Protein AF-A0A519YHY4-F1 (afdb_monomer_lite)

Foldseek 3Di:
DCQWCVCQPVVAWAWDDQDQPPPPDRARWIKTKGWDADPVRHGDGIDIDTDGLVNVCVVCVVVQVPPPFKKFKAALQQAGSDIPDPVRDGRDHDDPQQFPDDWDDDPRYRMTMTTGDDDD

Radius of gyration: 15.88 Å; chains: 1; bounding box: 38×26×46 Å

pLDDT: mean 93.5, std 6.33, range [54.47, 98.5]

Structure (mmCIF, N/CA/C/O backbone):
data_AF-A0A519YHY4-F1
#
_entry.id   AF-A0A519YHY4-F1
#
loop_
_atom_site.group_PDB
_atom_site.id
_atom_site.type_symbol
_atom_site.label_atom_id
_atom_site.label_alt_id
_atom_site.label_comp_id
_atom_site.label_asym_id
_atom_site.label_entity_id
_atom_site.label_seq_id
_atom_site.pdbx_PDB_ins_code
_atom_site.Cartn_x
_atom_site.Cartn_y
_atom_site.Cartn_z
_atom_site.occupancy
_atom_site.B_iso_or_equiv
_atom_site.auth_seq_id
_atom_site.auth_comp_id
_atom_site.auth_asym_id
_atom_site.auth_atom_id
_atom_site.pdbx_PDB_model_num
ATOM 1 N N . MET A 1 1 ? -7.511 10.838 5.815 1.00 88.50 1 MET A N 1
ATOM 2 C CA . MET A 1 1 ? -6.757 9.950 4.905 1.00 88.50 1 MET A CA 1
ATOM 3 C C . MET A 1 1 ? -7.470 8.614 4.811 1.00 88.50 1 MET A C 1
ATOM 5 O O . MET A 1 1 ? -8.162 8.242 5.758 1.00 88.50 1 MET A O 1
ATOM 9 N N . GLU A 1 2 ? -7.331 7.919 3.684 1.00 94.50 2 GLU A N 1
ATOM 10 C CA . GLU A 1 2 ? -8.074 6.681 3.418 1.00 94.50 2 GLU A CA 1
ATOM 11 C C . GLU A 1 2 ? -7.816 5.586 4.450 1.00 94.50 2 GLU A C 1
ATOM 13 O O . GLU A 1 2 ? -8.748 4.866 4.795 1.00 94.50 2 GLU A O 1
ATOM 18 N N . TRP A 1 3 ? -6.598 5.520 5.008 1.00 95.19 3 TRP A N 1
ATOM 19 C CA . TRP A 1 3 ? -6.246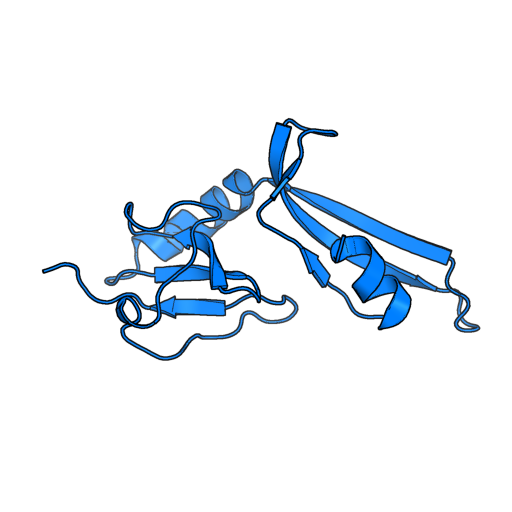 4.539 6.038 1.00 95.19 3 TRP A CA 1
ATOM 20 C C . TRP A 1 3 ? -7.208 4.553 7.232 1.00 95.19 3 TRP A C 1
ATOM 22 O O . TRP A 1 3 ? -7.406 3.510 7.840 1.00 95.19 3 TRP A O 1
ATOM 32 N N . PHE A 1 4 ? -7.823 5.695 7.562 1.00 96.69 4 PHE A N 1
ATOM 33 C CA . PHE A 1 4 ? -8.798 5.805 8.651 1.00 96.69 4 PHE A CA 1
ATOM 34 C C . PHE A 1 4 ? -10.241 5.731 8.142 1.00 96.69 4 PHE A C 1
ATOM 36 O O . PHE A 1 4 ? -11.070 5.016 8.701 1.00 96.69 4 PHE A O 1
ATOM 43 N N . VAL A 1 5 ? -10.545 6.482 7.079 1.00 97.38 5 VAL A N 1
ATOM 44 C CA . VAL A 1 5 ? -11.918 6.668 6.582 1.00 97.38 5 VAL A CA 1
ATOM 45 C C . VAL A 1 5 ? -12.481 5.373 6.003 1.00 97.38 5 VAL A C 1
ATOM 47 O O . VAL A 1 5 ? -13.611 5.016 6.322 1.00 97.38 5 VAL A O 1
ATOM 50 N N . ILE A 1 6 ? -11.699 4.640 5.203 1.00 96.75 6 ILE A N 1
ATOM 51 C CA . ILE A 1 6 ? -12.185 3.417 4.554 1.00 96.75 6 ILE A CA 1
ATOM 52 C C . ILE A 1 6 ? -12.483 2.319 5.583 1.00 96.75 6 ILE A C 1
ATOM 54 O O . ILE A 1 6 ? -13.614 1.829 5.580 1.00 96.75 6 ILE A O 1
ATOM 58 N N . PRO A 1 7 ? -11.577 1.969 6.519 1.00 97.38 7 PRO A N 1
ATOM 59 C CA . PRO A 1 7 ? -11.914 0.997 7.553 1.00 97.38 7 PRO A CA 1
ATOM 60 C C . PRO A 1 7 ? -13.091 1.422 8.428 1.00 97.38 7 PRO A C 1
ATOM 62 O O . PRO A 1 7 ? -13.965 0.601 8.708 1.00 97.38 7 PRO A O 1
ATOM 65 N N . ARG A 1 8 ? -13.166 2.702 8.822 1.00 97.69 8 ARG A N 1
ATOM 66 C CA . ARG A 1 8 ? -14.280 3.221 9.627 1.00 97.69 8 ARG A CA 1
ATOM 67 C C . ARG A 1 8 ? -15.620 3.050 8.916 1.00 97.69 8 ARG A C 1
ATOM 69 O O . ARG A 1 8 ? -16.539 2.480 9.500 1.00 97.69 8 ARG A O 1
ATOM 76 N N . ASP A 1 9 ? -15.724 3.529 7.681 1.00 97.50 9 ASP A N 1
ATOM 77 C CA . ASP A 1 9 ? -17.014 3.673 7.001 1.00 97.50 9 ASP A CA 1
ATOM 78 C C . ASP A 1 9 ? -17.450 2.381 6.303 1.00 97.50 9 ASP A C 1
ATOM 80 O O . ASP A 1 9 ? -18.642 2.093 6.229 1.00 97.50 9 ASP A O 1
ATOM 84 N N . ARG A 1 10 ? -16.494 1.574 5.826 1.00 95.81 10 ARG A N 1
ATOM 85 C CA . ARG A 1 10 ? -16.769 0.354 5.048 1.00 95.81 10 ARG A CA 1
ATOM 86 C C . ARG A 1 10 ? -16.562 -0.939 5.829 1.00 95.81 10 ARG A C 1
ATOM 88 O O . ARG A 1 10 ? -16.963 -1.994 5.357 1.00 95.81 10 ARG A O 1
ATOM 95 N N . ASN A 1 11 ? -15.977 -0.872 7.026 1.00 95.75 11 ASN A N 1
ATOM 96 C CA . ASN A 1 11 ? -15.605 -2.047 7.817 1.00 95.75 11 ASN A CA 1
ATOM 97 C C . ASN A 1 11 ? -14.673 -3.018 7.059 1.00 95.75 11 ASN A C 1
ATOM 99 O O . ASN A 1 11 ? -14.788 -4.238 7.167 1.00 95.75 11 ASN A O 1
ATOM 103 N N . GLU A 1 12 ? -13.738 -2.467 6.288 1.00 94.69 12 GLU A N 1
ATOM 104 C CA . GLU A 1 12 ? -12.795 -3.214 5.453 1.00 94.69 12 GLU A CA 1
ATOM 105 C C . GLU A 1 12 ? -11.350 -2.986 5.918 1.00 94.69 12 GLU A C 1
ATOM 107 O O . GLU A 1 12 ? -11.011 -1.925 6.444 1.00 94.69 12 GLU A O 1
ATOM 112 N N . LYS A 1 13 ? -10.471 -3.971 5.698 1.00 96.19 13 LYS A N 1
ATOM 113 C CA . LYS A 1 13 ? -9.023 -3.747 5.813 1.00 96.19 13 LYS A CA 1
ATOM 114 C C . LYS A 1 13 ? -8.573 -2.863 4.651 1.00 96.19 13 LYS A C 1
ATOM 116 O O . LYS A 1 13 ? -9.047 -3.056 3.532 1.00 96.19 13 LYS A O 1
ATOM 121 N N . TRP A 1 14 ? -7.649 -1.941 4.892 1.00 97.25 14 TRP A N 1
ATOM 122 C CA . TRP A 1 14 ? -7.156 -1.042 3.851 1.00 97.25 14 TRP A CA 1
ATOM 123 C C . TRP A 1 14 ? -5.645 -0.864 3.910 1.00 97.25 14 TRP A C 1
ATOM 125 O O . TRP A 1 14 ? -5.021 -1.062 4.951 1.00 97.25 14 TRP A O 1
ATOM 135 N N . VAL A 1 15 ? -5.063 -0.475 2.776 1.00 97.75 15 VAL A N 1
ATOM 136 C CA . VAL A 1 15 ? -3.678 -0.012 2.713 1.00 97.75 15 VAL A CA 1
ATOM 137 C C . VAL A 1 15 ? -3.651 1.307 1.967 1.00 97.75 15 VAL A C 1
ATOM 139 O O . VAL A 1 15 ? -4.008 1.364 0.793 1.00 97.75 15 VAL A O 1
ATOM 142 N N . TYR A 1 16 ? -3.226 2.364 2.647 1.00 96.94 16 TYR A N 1
ATOM 143 C CA . TYR A 1 16 ? -3.048 3.680 2.045 1.00 96.94 16 TYR A CA 1
ATOM 144 C C . TYR A 1 16 ? -1.567 3.946 1.807 1.00 96.94 16 TYR A C 1
ATOM 146 O O . TYR A 1 16 ? -0.739 3.670 2.673 1.00 96.94 16 TYR A O 1
ATOM 154 N N . GLY A 1 17 ? -1.240 4.511 0.651 1.00 95.94 17 GLY A N 1
ATOM 155 C CA . GLY A 1 17 ? 0.127 4.862 0.290 1.00 95.94 17 GLY A CA 1
ATOM 156 C C . GLY A 1 17 ? 0.538 4.365 -1.098 1.00 95.94 17 GLY A C 1
ATOM 157 O O . GLY A 1 17 ? -0.285 3.782 -1.806 1.00 95.94 17 GLY A O 1
ATOM 158 N N . PRO A 1 18 ? 1.788 4.633 -1.503 1.00 96.56 18 PRO A N 1
ATOM 159 C CA . PRO A 1 18 ? 2.820 5.226 -0.658 1.00 96.56 18 PRO A CA 1
ATOM 160 C C . PRO A 1 18 ? 2.589 6.727 -0.449 1.00 96.56 18 PRO A C 1
ATOM 162 O O . PRO A 1 18 ? 2.108 7.421 -1.345 1.00 96.56 18 PRO A O 1
ATOM 165 N N . TYR A 1 19 ? 2.928 7.233 0.731 1.00 94.50 19 TYR A N 1
ATOM 166 C CA . TYR A 1 19 ? 2.984 8.668 1.012 1.00 94.50 19 TYR A CA 1
ATOM 167 C C . TYR A 1 19 ? 4.165 8.968 1.933 1.00 94.50 19 TYR A C 1
ATOM 169 O O . TYR A 1 19 ? 4.663 8.073 2.612 1.00 94.50 19 TYR A O 1
ATOM 177 N N . LEU A 1 20 ? 4.631 10.215 1.922 1.00 93.00 20 LEU A N 1
ATOM 178 C CA . LEU A 1 20 ? 5.680 10.660 2.829 1.00 93.00 20 LEU A CA 1
ATOM 179 C C . LEU A 1 20 ? 5.051 11.047 4.169 1.00 93.00 20 LEU A C 1
ATOM 181 O O . LEU A 1 20 ? 4.236 11.971 4.235 1.00 93.00 20 LEU A O 1
ATOM 185 N N . ASP A 1 21 ? 5.402 10.315 5.221 1.00 90.00 21 ASP A N 1
ATOM 186 C CA . ASP A 1 21 ? 4.945 10.598 6.577 1.00 90.00 21 ASP A CA 1
ATOM 187 C C . ASP A 1 21 ? 5.811 11.682 7.230 1.00 90.00 21 ASP A C 1
ATOM 189 O O . ASP A 1 21 ? 6.672 11.414 8.065 1.00 90.00 21 ASP A O 1
ATOM 193 N N . TYR A 1 22 ? 5.557 12.931 6.845 1.00 81.44 22 TYR A N 1
ATOM 194 C CA . TYR A 1 22 ? 6.248 14.105 7.387 1.00 81.44 22 TYR A CA 1
ATOM 195 C C . TYR A 1 22 ? 6.043 14.317 8.894 1.00 81.44 22 TYR A C 1
ATOM 197 O O . TYR A 1 22 ? 6.783 15.075 9.515 1.00 81.44 22 TYR A O 1
ATOM 205 N N . THR A 1 23 ? 4.997 13.731 9.477 1.00 78.75 23 THR A N 1
ATOM 206 C CA . THR A 1 23 ? 4.594 13.999 10.866 1.00 78.75 23 THR A CA 1
ATOM 207 C C . THR A 1 23 ? 4.992 12.904 11.845 1.00 78.75 23 THR A C 1
ATOM 209 O O . THR A 1 23 ? 4.951 13.144 13.050 1.00 78.75 23 THR A O 1
ATOM 212 N N . GLY A 1 24 ? 5.350 11.720 11.349 1.00 79.94 24 GLY A N 1
ATOM 213 C CA . GLY A 1 24 ? 5.837 10.612 12.158 1.00 79.94 24 GLY A CA 1
ATOM 214 C C . GLY A 1 24 ? 7.315 10.350 11.906 1.00 79.94 24 GLY A C 1
ATOM 215 O O . GLY A 1 24 ? 8.157 10.828 12.664 1.00 79.94 24 GLY A O 1
ATOM 216 N N . VAL A 1 25 ? 7.627 9.561 10.875 1.00 79.19 25 VAL A N 1
ATOM 217 C CA . VAL A 1 25 ? 8.973 8.976 10.691 1.00 79.19 25 VAL A CA 1
ATOM 218 C C . VAL A 1 25 ? 9.812 9.571 9.555 1.00 79.19 25 VAL A C 1
ATOM 220 O O . VAL A 1 25 ? 10.954 9.154 9.391 1.00 79.19 25 VAL A O 1
ATOM 223 N N . ASP A 1 26 ? 9.279 10.524 8.785 1.00 88.56 26 ASP A N 1
ATOM 224 C CA . ASP A 1 26 ? 9.933 11.166 7.628 1.00 88.56 26 ASP A CA 1
ATOM 225 C C . ASP A 1 26 ? 10.405 10.165 6.552 1.00 88.56 26 ASP A C 1
ATOM 227 O O . ASP A 1 26 ? 11.458 10.296 5.928 1.00 88.56 26 ASP A O 1
ATOM 231 N N . LEU A 1 27 ? 9.602 9.117 6.340 1.00 90.69 27 LEU A N 1
ATOM 232 C CA . LEU A 1 27 ? 9.832 8.078 5.336 1.00 90.69 27 LEU A CA 1
ATOM 233 C C . LEU A 1 27 ? 8.626 7.939 4.409 1.00 90.69 27 LEU A C 1
ATOM 235 O O . LEU A 1 27 ? 7.486 8.222 4.783 1.00 90.69 27 LEU A O 1
ATOM 239 N N . TYR A 1 28 ? 8.870 7.417 3.205 1.00 94.88 28 TYR A N 1
ATOM 240 C CA . TYR A 1 28 ? 7.790 6.851 2.406 1.00 94.88 28 TYR A CA 1
ATOM 241 C C . TYR A 1 28 ? 7.250 5.605 3.101 1.00 94.88 28 TYR A C 1
ATOM 243 O O . TYR A 1 28 ? 7.988 4.638 3.310 1.00 94.88 28 TYR A O 1
ATOM 251 N N . VAL A 1 29 ? 5.959 5.615 3.417 1.00 96.94 29 VAL A N 1
ATOM 252 C CA . VAL A 1 29 ? 5.275 4.517 4.101 1.00 96.94 29 VAL A CA 1
ATOM 253 C C . VAL A 1 29 ? 4.016 4.095 3.356 1.00 96.94 29 VAL A C 1
ATOM 255 O O . VAL A 1 29 ? 3.412 4.862 2.601 1.00 96.94 29 VAL A O 1
ATOM 258 N N . CYS A 1 30 ? 3.618 2.852 3.591 1.00 97.56 30 CYS A N 1
ATOM 259 C CA . CYS A 1 30 ? 2.253 2.393 3.390 1.00 97.56 30 CYS A CA 1
ATOM 260 C C . CYS A 1 30 ? 1.636 2.112 4.762 1.00 97.56 30 CYS A C 1
ATOM 262 O O . CYS A 1 30 ? 2.188 1.324 5.531 1.00 97.56 30 CYS A O 1
ATOM 264 N N . THR A 1 31 ? 0.488 2.715 5.056 1.00 96.94 31 THR A N 1
ATOM 265 C CA . THR A 1 31 ? -0.252 2.466 6.299 1.00 96.94 31 THR A CA 1
ATOM 266 C C . THR A 1 31 ? -1.257 1.360 6.068 1.00 96.94 31 THR A C 1
ATOM 268 O O . THR A 1 31 ? -2.226 1.530 5.321 1.00 96.94 31 THR A O 1
ATOM 271 N N . PHE A 1 32 ? -1.039 0.235 6.732 1.00 97.56 32 PHE A N 1
ATOM 272 C CA . PHE A 1 32 ? -1.976 -0.876 6.790 1.00 97.56 32 PHE A CA 1
ATOM 273 C C . PHE A 1 32 ? -2.953 -0.631 7.925 1.00 97.56 32 PHE A C 1
ATOM 275 O O . PHE A 1 32 ? -2.537 -0.284 9.028 1.00 97.56 32 PHE A O 1
ATOM 282 N N . SER A 1 33 ? -4.242 -0.829 7.680 1.00 97.94 33 SER A N 1
ATOM 283 C CA . SER A 1 33 ? -5.252 -0.541 8.683 1.00 97.94 33 SER A CA 1
ATOM 284 C C . SER A 1 33 ? -6.390 -1.548 8.726 1.00 97.94 33 SER A C 1
ATOM 286 O O . SER A 1 33 ? -6.806 -2.119 7.714 1.00 97.94 33 SER A O 1
ATOM 288 N N . VAL A 1 34 ? -6.895 -1.769 9.940 1.00 98.00 34 VAL A N 1
ATOM 289 C CA . VAL A 1 34 ? -8.042 -2.638 10.217 1.00 98.00 34 VAL A CA 1
ATOM 290 C C . VAL A 1 34 ? -9.035 -1.926 11.143 1.00 98.00 34 VAL A C 1
ATOM 292 O O . VAL A 1 34 ? -8.611 -1.223 12.067 1.00 98.00 34 VAL A O 1
ATOM 295 N N . PRO A 1 35 ? -10.352 -2.081 10.926 1.00 98.00 35 PRO A N 1
ATOM 296 C CA . PRO A 1 35 ? -11.354 -1.504 11.810 1.00 98.00 35 PRO A CA 1
ATOM 297 C C . PRO A 1 35 ? -11.465 -2.312 13.106 1.00 98.00 35 PRO A C 1
ATOM 299 O O . PRO A 1 35 ? -11.378 -3.539 13.095 1.00 98.00 35 PRO A O 1
ATOM 302 N N . ILE A 1 36 ? -11.700 -1.619 14.218 1.00 98.25 36 ILE A N 1
ATOM 303 C CA . ILE A 1 36 ? -11.982 -2.213 15.525 1.00 98.25 36 ILE A CA 1
ATOM 304 C C . ILE A 1 36 ? -13.444 -1.930 15.860 1.00 98.25 36 ILE A C 1
ATOM 306 O O . ILE A 1 36 ? -13.873 -0.771 15.912 1.00 98.25 36 ILE A O 1
ATOM 310 N N . ARG A 1 37 ? -14.207 -2.997 16.095 1.00 97.38 37 ARG A N 1
ATOM 311 C CA . ARG A 1 37 ? -15.617 -2.936 16.481 1.00 97.38 37 ARG A CA 1
ATOM 312 C C . ARG A 1 37 ? -15.891 -3.876 17.648 1.00 97.38 37 ARG A C 1
ATOM 314 O O . ARG A 1 37 ? -15.216 -4.894 17.776 1.00 97.38 37 ARG A O 1
ATOM 321 N N . LEU A 1 38 ? -16.865 -3.517 18.478 1.00 96.94 38 LEU A N 1
ATOM 322 C CA . LEU A 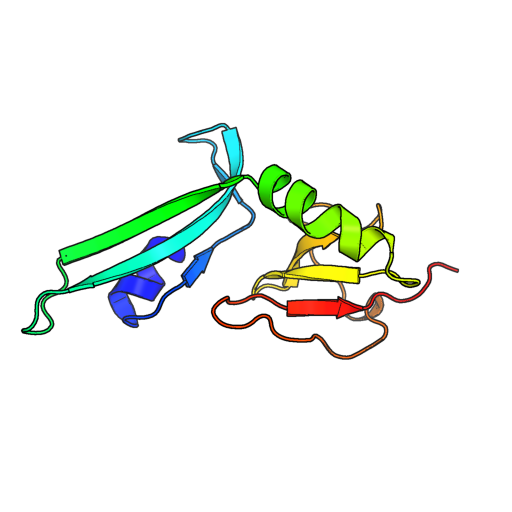1 38 ? -17.459 -4.433 19.452 1.00 96.94 38 LEU A CA 1
ATOM 323 C C . LEU A 1 38 ? -18.336 -5.473 18.744 1.00 96.94 38 LEU A C 1
ATOM 325 O O . LEU A 1 38 ? -18.723 -5.285 17.588 1.00 96.94 38 LEU A O 1
ATOM 329 N N . ASP A 1 39 ? -18.699 -6.534 19.464 1.00 95.81 39 ASP A N 1
ATOM 330 C CA . ASP A 1 39 ? -19.580 -7.598 18.960 1.00 95.81 39 ASP A CA 1
ATOM 331 C C . ASP A 1 39 ? -20.967 -7.074 18.542 1.00 95.81 39 ASP A C 1
ATOM 333 O O . ASP A 1 39 ? -21.606 -7.642 17.660 1.00 95.81 39 ASP A O 1
ATOM 337 N N . ASP A 1 40 ? -21.416 -5.957 19.126 1.00 96.31 40 ASP A N 1
ATOM 338 C CA . ASP A 1 40 ? -22.666 -5.272 18.766 1.00 96.31 40 ASP A CA 1
ATOM 339 C C . ASP A 1 40 ? -22.551 -4.379 17.509 1.00 96.31 40 ASP A C 1
ATOM 341 O O . ASP A 1 40 ? -23.514 -3.726 17.109 1.00 96.31 40 ASP A O 1
ATOM 345 N N . GLY A 1 41 ? -21.376 -4.349 16.871 1.00 94.75 41 GLY A N 1
ATOM 346 C CA . GLY A 1 41 ? -21.091 -3.562 15.674 1.00 94.75 41 GLY A CA 1
ATOM 347 C C . GLY A 1 41 ? -20.635 -2.124 15.941 1.00 94.75 41 GLY A C 1
ATOM 348 O O . GLY A 1 41 ? -20.258 -1.431 14.986 1.00 94.75 41 GLY A O 1
ATOM 349 N N . THR A 1 42 ? -20.605 -1.668 17.198 1.00 97.12 42 THR A N 1
ATOM 350 C CA . THR A 1 42 ? -20.155 -0.317 17.569 1.00 97.12 42 THR A CA 1
ATOM 351 C C . THR A 1 42 ? -18.704 -0.089 17.148 1.00 97.12 42 THR A C 1
ATOM 353 O O . THR A 1 42 ? -17.816 -0.870 17.486 1.00 97.12 42 THR A O 1
ATOM 356 N N . PHE A 1 43 ? -18.444 0.997 16.411 1.00 97.75 43 PHE A N 1
ATOM 357 C CA . PHE A 1 43 ? -17.096 1.378 15.980 1.00 97.75 43 PHE A CA 1
ATOM 358 C C . PHE A 1 43 ? -16.294 1.983 17.133 1.00 97.75 43 PHE A C 1
ATOM 360 O O . PHE A 1 43 ? -16.697 2.996 17.699 1.00 97.75 43 PHE A O 1
ATOM 367 N N . LEU A 1 44 ? -15.140 1.386 17.439 1.00 98.06 44 LEU A N 1
ATOM 368 C CA . LEU A 1 44 ? -14.229 1.871 18.479 1.00 98.06 44 LEU A CA 1
ATOM 369 C C . LEU A 1 44 ? -13.045 2.657 17.914 1.00 98.06 44 LEU A C 1
ATOM 371 O O . LEU A 1 44 ? -12.519 3.544 18.582 1.00 98.06 44 LEU A O 1
ATOM 375 N N . GLY A 1 45 ? -12.603 2.333 16.698 1.00 98.06 45 GLY A N 1
ATOM 376 C CA . GLY A 1 45 ? -11.432 2.962 16.101 1.00 98.06 45 GLY A CA 1
ATOM 377 C C . GLY A 1 45 ? -10.810 2.141 14.979 1.00 98.06 45 GLY A C 1
ATOM 378 O O . GLY A 1 45 ? -11.384 1.168 14.493 1.00 98.06 45 GLY A O 1
ATOM 379 N N . VAL A 1 46 ? -9.609 2.544 14.572 1.00 98.50 46 VAL A N 1
ATOM 380 C CA . VAL A 1 46 ? -8.803 1.864 13.553 1.00 98.50 46 VAL A CA 1
ATOM 381 C C . VAL A 1 46 ? -7.431 1.570 14.146 1.00 98.50 46 VAL A C 1
ATOM 383 O O . VAL A 1 46 ? -6.791 2.478 14.672 1.00 98.50 46 VAL A O 1
ATOM 386 N N . ALA A 1 47 ? -6.971 0.323 14.039 1.00 98.25 47 ALA A N 1
ATOM 387 C CA . ALA A 1 47 ? -5.563 0.003 14.250 1.00 98.25 47 ALA A CA 1
ATOM 388 C C . ALA A 1 47 ? -4.810 0.244 12.940 1.00 98.25 47 ALA A C 1
ATOM 390 O O . ALA A 1 47 ? -5.208 -0.289 11.902 1.00 98.25 47 ALA A O 1
ATOM 391 N N . GLY A 1 48 ? -3.751 1.051 12.999 1.00 96.69 48 GLY A N 1
ATOM 392 C CA . GLY A 1 48 ? -2.864 1.353 11.879 1.00 96.69 48 GLY A CA 1
ATOM 393 C C . GLY A 1 48 ? -1.447 0.848 12.141 1.00 96.69 48 GLY A C 1
ATOM 394 O O . GLY A 1 48 ? -0.995 0.843 13.285 1.00 96.69 48 GLY A O 1
ATOM 395 N N . ALA A 1 49 ? -0.757 0.429 11.086 1.00 96.06 49 ALA A N 1
ATOM 396 C CA . ALA A 1 49 ? 0.655 0.081 11.107 1.00 96.06 49 ALA A CA 1
ATOM 397 C C . ALA A 1 49 ? 1.345 0.684 9.882 1.00 96.06 49 ALA A C 1
ATOM 399 O O . ALA A 1 49 ? 1.013 0.338 8.745 1.00 96.06 49 ALA A O 1
ATOM 400 N N . ASP A 1 50 ? 2.307 1.568 10.126 1.00 95.62 50 ASP A N 1
ATOM 401 C CA . ASP A 1 50 ? 3.125 2.156 9.073 1.00 95.62 50 ASP A CA 1
ATOM 402 C C . ASP A 1 50 ? 4.266 1.213 8.716 1.00 95.62 50 ASP A C 1
ATOM 404 O O . ASP A 1 50 ? 5.062 0.802 9.564 1.00 95.62 50 ASP A O 1
ATOM 408 N N . VAL A 1 51 ? 4.334 0.855 7.438 1.00 96.19 51 VAL A N 1
ATOM 409 C CA . VAL A 1 51 ? 5.391 0.011 6.891 1.00 96.19 51 VAL A CA 1
ATOM 410 C C . VAL A 1 51 ? 6.225 0.857 5.935 1.00 96.19 51 VAL A C 1
ATOM 412 O O . VAL A 1 51 ? 5.680 1.335 4.933 1.00 96.19 51 VAL A O 1
ATOM 415 N N . PRO A 1 52 ? 7.533 1.040 6.193 1.00 96.75 52 PRO A N 1
ATOM 416 C CA . PRO A 1 52 ? 8.415 1.732 5.266 1.00 96.75 52 PRO A CA 1
ATOM 417 C C . PRO A 1 52 ? 8.409 1.057 3.894 1.00 96.75 52 PRO A C 1
ATOM 419 O O . PRO A 1 52 ? 8.519 -0.167 3.786 1.00 96.75 52 PRO A O 1
ATOM 422 N N . VAL A 1 53 ? 8.338 1.857 2.831 1.00 97.31 53 VAL A N 1
ATOM 423 C CA . VAL A 1 53 ? 8.406 1.348 1.453 1.00 97.31 53 VAL A CA 1
ATOM 424 C C . VAL A 1 53 ? 9.716 0.595 1.216 1.00 97.31 53 VAL A C 1
ATOM 426 O O . VAL A 1 53 ? 9.702 -0.454 0.581 1.00 97.31 53 VAL A O 1
ATOM 429 N N . SER A 1 54 ? 10.820 1.041 1.818 1.00 95.81 54 SER A N 1
ATOM 430 C CA . SER A 1 54 ? 12.112 0.347 1.761 1.00 95.81 54 SER A CA 1
ATOM 431 C C . SER A 1 54 ? 12.068 -1.073 2.342 1.00 95.81 54 SER A C 1
ATOM 433 O O . SER A 1 54 ? 12.769 -1.964 1.859 1.00 95.81 54 SER A O 1
ATOM 435 N N . SER A 1 55 ? 11.231 -1.329 3.353 1.00 96.94 55 SER A N 1
ATOM 436 C CA . SER A 1 55 ? 11.032 -2.675 3.907 1.00 96.94 55 SER A CA 1
ATOM 437 C C . SER A 1 55 ? 10.242 -3.570 2.953 1.00 96.94 55 SER A C 1
ATOM 439 O O . SER A 1 55 ? 10.570 -4.750 2.801 1.00 96.94 55 SER A O 1
ATOM 441 N N . ILE A 1 56 ? 9.235 -3.009 2.275 1.00 96.88 56 ILE A N 1
ATOM 442 C CA . ILE A 1 56 ? 8.476 -3.705 1.227 1.00 96.88 56 ILE A CA 1
ATOM 443 C C . ILE A 1 56 ? 9.416 -4.050 0.066 1.00 96.88 56 ILE A C 1
ATOM 445 O O . ILE A 1 56 ? 9.483 -5.205 -0.350 1.00 96.88 56 ILE A O 1
ATOM 449 N N . GLU A 1 57 ? 10.193 -3.074 -0.402 1.00 95.81 57 GLU A N 1
ATOM 450 C CA . GLU A 1 57 ? 11.179 -3.234 -1.470 1.00 95.81 57 GLU A CA 1
ATOM 451 C C . GLU A 1 57 ? 12.195 -4.319 -1.136 1.00 95.81 57 GLU A C 1
ATOM 453 O O . GLU A 1 57 ? 12.327 -5.277 -1.887 1.00 95.81 57 GLU A O 1
ATOM 458 N N . SER A 1 58 ? 12.836 -4.243 0.031 1.00 96.25 58 SER A N 1
ATOM 459 C CA . SER A 1 58 ? 13.839 -5.228 0.457 1.00 96.25 58 SER A CA 1
ATOM 460 C C . SER A 1 58 ? 13.287 -6.657 0.486 1.00 96.25 58 SER A C 1
ATOM 462 O O . SER A 1 58 ? 14.010 -7.611 0.205 1.00 96.25 58 SER A O 1
ATOM 464 N N . THR A 1 59 ? 11.998 -6.805 0.804 1.00 96.38 59 THR A N 1
ATOM 465 C CA . THR A 1 59 ? 11.316 -8.104 0.860 1.00 96.38 59 THR A CA 1
ATOM 466 C C . THR A 1 59 ? 10.981 -8.645 -0.530 1.00 96.38 59 THR A C 1
ATOM 468 O O . THR A 1 59 ? 11.083 -9.850 -0.751 1.00 96.38 59 THR A O 1
ATOM 471 N N . LEU A 1 60 ? 10.571 -7.777 -1.460 1.00 94.81 60 LEU A N 1
ATOM 472 C CA . LEU A 1 60 ? 10.110 -8.162 -2.801 1.00 94.81 60 LEU A CA 1
ATOM 473 C C . LEU A 1 60 ? 11.222 -8.154 -3.858 1.00 94.81 60 LEU A C 1
ATOM 475 O O . LEU A 1 60 ? 11.087 -8.785 -4.909 1.00 94.81 60 LEU A O 1
ATOM 479 N N . TRP A 1 61 ? 12.320 -7.444 -3.597 1.00 94.31 61 TRP A N 1
ATOM 480 C CA . TRP A 1 61 ? 13.424 -7.258 -4.533 1.00 94.31 61 TRP A CA 1
ATOM 481 C C . TRP A 1 61 ? 14.014 -8.570 -5.070 1.00 94.31 61 TRP A C 1
ATOM 483 O O . TRP A 1 61 ? 14.212 -8.663 -6.285 1.00 94.31 61 TRP A O 1
ATOM 493 N N . PRO A 1 62 ? 14.262 -9.617 -4.251 1.00 94.31 62 PRO A N 1
ATOM 494 C CA . PRO A 1 62 ? 14.818 -10.876 -4.751 1.00 94.31 62 PRO A CA 1
ATOM 495 C C . PRO A 1 62 ? 13.963 -11.550 -5.832 1.00 94.31 62 PRO A C 1
ATOM 497 O O . PRO A 1 62 ? 14.510 -12.210 -6.712 1.00 94.31 62 PRO A O 1
ATOM 500 N N . GLN A 1 63 ? 12.641 -11.389 -5.780 1.00 93.31 63 GLN A N 1
ATOM 501 C CA . GLN A 1 63 ? 11.705 -11.939 -6.756 1.00 93.31 63 GLN A CA 1
ATOM 502 C C . GLN A 1 63 ? 11.567 -11.009 -7.963 1.00 93.31 63 GLN A C 1
ATOM 504 O O . GLN A 1 63 ? 11.649 -11.475 -9.097 1.00 93.31 63 GLN A O 1
ATOM 509 N N . LEU A 1 64 ? 11.417 -9.701 -7.730 1.00 92.12 64 LEU A N 1
ATOM 510 C CA . LEU A 1 64 ? 11.264 -8.703 -8.792 1.00 92.12 64 LEU A CA 1
ATOM 511 C C . LEU A 1 64 ? 12.485 -8.651 -9.719 1.00 92.12 64 LEU A C 1
ATOM 513 O O . LEU A 1 64 ? 12.328 -8.604 -10.935 1.00 92.12 64 LEU A O 1
ATOM 517 N N . ARG A 1 65 ? 13.701 -8.741 -9.170 1.00 91.88 65 ARG A N 1
ATOM 518 C CA . ARG A 1 65 ? 14.942 -8.753 -9.964 1.00 91.88 65 ARG A CA 1
ATOM 519 C C . ARG A 1 65 ? 15.117 -10.013 -10.820 1.00 91.88 65 ARG A C 1
ATOM 521 O O . ARG A 1 65 ? 15.910 -10.015 -11.751 1.00 91.88 65 ARG A O 1
ATOM 528 N N . CYS A 1 66 ? 14.462 -11.112 -10.438 1.00 92.31 66 CYS A N 1
ATOM 529 C CA . CYS A 1 66 ? 14.529 -12.386 -11.154 1.00 92.31 66 CYS A CA 1
ATOM 530 C C . CYS A 1 66 ? 13.455 -12.480 -12.244 1.00 92.31 66 CYS A C 1
ATOM 532 O O . CYS A 1 66 ? 13.477 -13.420 -13.039 1.00 92.31 66 CYS A O 1
ATOM 534 N N . ALA A 1 67 ? 12.511 -11.536 -12.283 1.00 88.75 67 ALA A N 1
ATOM 535 C CA . ALA A 1 67 ? 11.582 -11.429 -13.388 1.00 88.75 67 ALA A CA 1
ATOM 536 C C . ALA A 1 67 ? 12.354 -10.993 -14.637 1.00 88.75 67 ALA A C 1
ATOM 538 O O . ALA A 1 67 ? 13.042 -9.978 -14.621 1.00 88.75 67 ALA A O 1
ATOM 539 N N . GLY A 1 68 ? 12.236 -11.750 -15.728 1.00 87.25 68 GLY A N 1
ATOM 540 C CA . GLY A 1 68 ? 12.876 -11.417 -17.006 1.00 87.25 68 GLY A CA 1
ATOM 541 C C . GLY A 1 68 ? 12.227 -10.241 -17.747 1.00 87.25 68 GLY A C 1
ATOM 542 O O . GLY A 1 68 ? 12.447 -10.101 -18.940 1.00 87.25 68 GLY A O 1
ATOM 543 N N . SER A 1 69 ? 11.393 -9.448 -17.072 1.00 91.00 69 SER A N 1
ATOM 544 C CA . SER A 1 69 ? 10.653 -8.317 -17.629 1.00 91.00 69 SER A CA 1
ATOM 545 C C . SER A 1 69 ? 10.440 -7.237 -16.566 1.00 91.00 69 SER A C 1
ATOM 547 O O . SER A 1 69 ? 10.450 -7.522 -15.362 1.00 91.00 69 SER A O 1
ATOM 549 N N . GLY A 1 70 ? 10.167 -6.009 -17.008 1.00 94.25 70 GLY A N 1
ATOM 550 C CA . GLY A 1 70 ? 9.805 -4.911 -16.116 1.00 94.25 70 GLY A CA 1
ATOM 551 C C . GLY A 1 70 ? 8.493 -5.186 -15.367 1.00 94.25 70 GLY A C 1
ATOM 552 O O . GLY A 1 70 ? 7.497 -5.614 -15.958 1.00 94.25 70 GLY A O 1
ATOM 553 N N . LEU A 1 71 ? 8.488 -4.958 -14.056 1.00 96.31 71 LEU A N 1
ATOM 554 C CA . LEU A 1 71 ? 7.360 -5.152 -13.150 1.00 96.31 71 LEU A CA 1
ATOM 555 C C . LEU A 1 71 ? 7.309 -4.020 -12.126 1.00 96.31 71 LEU A C 1
ATOM 557 O O . LEU A 1 71 ? 8.312 -3.690 -11.490 1.00 96.31 71 LEU A O 1
ATOM 561 N N . VAL A 1 72 ? 6.108 -3.489 -11.903 1.00 97.00 72 VAL A N 1
ATOM 562 C CA . VAL A 1 72 ? 5.837 -2.489 -10.862 1.00 97.00 72 VAL A CA 1
ATOM 563 C C . VAL A 1 72 ? 4.629 -2.892 -10.030 1.00 97.00 72 VAL A C 1
ATOM 565 O O . VAL A 1 72 ? 3.581 -3.264 -10.555 1.00 97.00 72 VAL A O 1
ATOM 568 N N . LEU A 1 73 ? 4.763 -2.813 -8.711 1.00 97.75 73 LEU A N 1
ATOM 569 C CA . LEU A 1 73 ? 3.653 -2.917 -7.775 1.00 97.75 73 LEU A CA 1
ATOM 570 C C . LEU A 1 73 ? 3.048 -1.526 -7.597 1.00 97.75 73 LEU A C 1
ATOM 572 O O . LEU A 1 73 ? 3.755 -0.595 -7.215 1.00 97.75 73 LEU A O 1
ATOM 576 N N . VAL A 1 74 ? 1.749 -1.381 -7.847 1.00 97.94 74 VAL A N 1
ATOM 577 C CA . VAL A 1 74 ? 1.035 -0.104 -7.732 1.00 97.94 74 VAL A CA 1
ATOM 578 C C . VAL A 1 74 ? -0.117 -0.177 -6.740 1.00 97.94 74 VAL A C 1
ATOM 580 O O . VAL A 1 74 ? -0.683 -1.245 -6.511 1.00 97.94 74 VAL A O 1
ATOM 583 N N . ASN A 1 75 ? -0.485 0.971 -6.175 1.00 97.12 75 ASN A N 1
ATOM 584 C CA . ASN A 1 75 ? -1.698 1.129 -5.374 1.00 97.12 75 ASN A CA 1
ATOM 585 C C . ASN A 1 75 ? -2.960 1.316 -6.251 1.00 97.12 75 ASN A C 1
ATOM 587 O O . ASN A 1 75 ? -2.878 1.324 -7.482 1.00 97.12 75 ASN A O 1
ATOM 591 N N . ALA A 1 76 ? -4.123 1.527 -5.621 1.00 94.50 76 ALA A N 1
ATOM 592 C CA . ALA A 1 76 ? -5.405 1.719 -6.311 1.00 94.50 76 ALA A CA 1
ATOM 593 C C . ALA A 1 76 ? -5.440 2.933 -7.260 1.00 94.50 76 ALA A C 1
ATOM 595 O O . ALA A 1 76 ? -6.169 2.912 -8.249 1.00 94.50 76 ALA A O 1
ATOM 596 N N . ASP A 1 77 ? -4.615 3.954 -7.014 1.00 94.31 77 ASP A N 1
ATOM 597 C CA . ASP A 1 77 ? -4.492 5.138 -7.875 1.00 94.31 77 ASP A CA 1
ATOM 598 C C . ASP A 1 77 ? -3.509 4.938 -9.043 1.00 94.31 77 ASP A C 1
ATOM 600 O O . ASP A 1 77 ? -3.275 5.855 -9.842 1.00 94.31 77 ASP A O 1
ATOM 604 N N . GLY A 1 78 ? -2.891 3.757 -9.140 1.00 95.69 78 GLY A N 1
ATOM 605 C CA . GLY A 1 78 ? -1.838 3.462 -10.106 1.00 95.69 78 GLY A CA 1
ATOM 606 C C . GLY A 1 78 ? -0.504 4.134 -9.775 1.00 95.69 78 GLY A C 1
ATOM 607 O O . GLY A 1 78 ? 0.296 4.365 -10.687 1.00 95.69 78 GLY A O 1
ATOM 608 N N . ARG A 1 79 ? -0.271 4.484 -8.503 1.00 96.62 79 ARG A N 1
ATOM 609 C CA . ARG A 1 79 ? 1.022 4.991 -8.030 1.00 96.62 79 ARG A CA 1
ATOM 610 C C . ARG A 1 79 ? 1.950 3.849 -7.663 1.00 96.62 79 ARG A C 1
ATOM 612 O O . ARG A 1 79 ? 1.531 2.918 -6.980 1.00 96.62 79 ARG A O 1
ATOM 619 N N . VAL A 1 80 ? 3.202 3.949 -8.089 1.00 97.69 80 VAL A N 1
ATOM 620 C CA . VAL A 1 80 ? 4.241 2.949 -7.837 1.00 97.69 80 VAL A CA 1
ATOM 621 C C . VAL A 1 80 ? 4.549 2.876 -6.348 1.00 97.69 80 VAL A C 1
ATOM 623 O O . VAL A 1 80 ? 4.834 3.895 -5.727 1.00 97.69 80 VAL A O 1
ATOM 626 N N . ILE A 1 81 ? 4.507 1.669 -5.792 1.00 97.62 81 ILE A N 1
ATOM 627 C CA . ILE A 1 81 ? 5.000 1.335 -4.454 1.00 97.62 81 ILE A CA 1
ATOM 628 C C . ILE A 1 81 ? 6.455 0.885 -4.568 1.00 97.62 81 ILE A C 1
ATOM 630 O O . ILE A 1 81 ? 7.314 1.469 -3.921 1.00 97.62 81 ILE A O 1
ATOM 634 N N . VAL A 1 82 ? 6.722 -0.118 -5.411 1.00 97.12 82 VAL A N 1
ATOM 635 C CA . VAL A 1 82 ? 8.062 -0.643 -5.727 1.00 97.12 82 VAL A CA 1
ATOM 636 C C . VAL A 1 82 ? 8.096 -1.141 -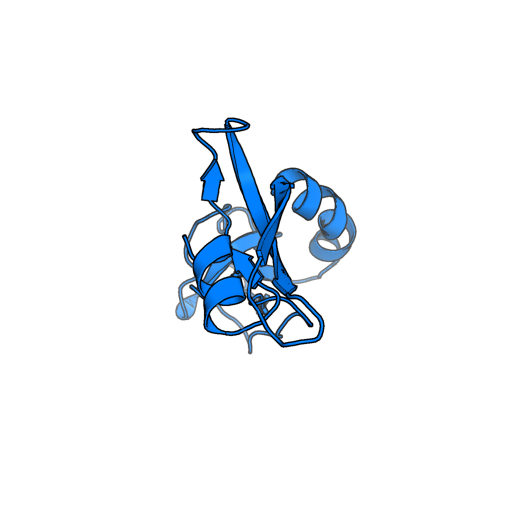7.173 1.00 97.12 82 VAL A C 1
ATOM 638 O O . VAL A 1 82 ? 7.065 -1.562 -7.701 1.00 97.12 82 VAL A O 1
ATOM 641 N N . GLY A 1 83 ? 9.265 -1.135 -7.805 1.00 95.00 83 GLY A N 1
ATOM 642 C CA . GLY A 1 83 ? 9.464 -1.620 -9.172 1.00 95.00 83 GLY A CA 1
ATOM 643 C C . GLY A 1 83 ? 10.881 -2.136 -9.400 1.00 95.00 83 GLY A C 1
ATOM 644 O O . GLY A 1 83 ? 11.758 -1.897 -8.576 1.00 95.00 83 GLY A O 1
ATOM 645 N N . ASN A 1 84 ? 11.101 -2.859 -10.502 1.00 94.38 84 ASN A N 1
ATOM 646 C CA . ASN A 1 84 ? 12.441 -3.289 -10.939 1.00 94.38 84 ASN A CA 1
ATOM 647 C C . ASN A 1 84 ? 13.022 -2.468 -12.097 1.00 94.38 84 ASN A C 1
ATOM 649 O O . ASN A 1 84 ? 14.114 -2.779 -12.568 1.00 94.38 84 ASN A O 1
ATOM 653 N N . ASP A 1 85 ? 12.314 -1.425 -12.517 1.00 91.62 85 ASP A N 1
ATOM 654 C CA . ASP A 1 85 ? 12.718 -0.515 -13.578 1.00 91.62 85 ASP A CA 1
ATOM 655 C C . ASP A 1 85 ? 12.950 0.890 -12.982 1.00 91.62 85 ASP A C 1
ATOM 657 O O . ASP A 1 85 ? 12.059 1.414 -12.300 1.00 91.62 85 ASP A O 1
ATOM 661 N N . PRO A 1 86 ? 14.136 1.497 -13.187 1.00 88.44 86 PRO A N 1
ATOM 662 C CA . PRO A 1 86 ? 14.499 2.776 -12.579 1.00 88.44 86 PRO A CA 1
ATOM 663 C C . PRO A 1 86 ? 13.651 3.964 -13.058 1.00 88.44 86 PRO A C 1
ATOM 665 O O . PRO A 1 86 ? 13.635 4.990 -12.376 1.00 88.44 86 PRO A O 1
ATOM 668 N N . GLU A 1 87 ? 12.934 3.859 -14.181 1.00 90.06 87 GLU A N 1
ATOM 669 C CA . GLU A 1 87 ? 12.019 4.915 -14.635 1.00 90.06 87 GLU A CA 1
ATOM 670 C C . GLU A 1 87 ? 10.780 5.043 -13.731 1.00 90.06 87 GLU A C 1
ATOM 672 O O . GLU A 1 87 ? 10.135 6.095 -13.676 1.00 90.06 87 GLU A O 1
ATOM 677 N N . PHE A 1 88 ? 10.463 3.994 -12.967 1.00 93.38 88 PHE A N 1
ATOM 678 C CA . PHE A 1 88 ? 9.258 3.892 -12.149 1.00 93.38 88 PHE A CA 1
ATOM 679 C C . PHE A 1 88 ? 9.596 3.980 -10.661 1.00 93.38 88 PHE A C 1
ATOM 681 O O . PHE A 1 88 ? 9.596 2.993 -9.927 1.00 93.38 88 PHE A O 1
ATOM 688 N N . ILE A 1 89 ? 9.855 5.203 -10.200 1.00 93.19 89 ILE A N 1
ATOM 689 C CA . ILE A 1 89 ? 10.173 5.492 -8.795 1.00 93.19 89 ILE A CA 1
ATOM 690 C C . ILE A 1 89 ? 8.926 5.525 -7.899 1.00 93.19 89 ILE A C 1
ATOM 692 O O . ILE A 1 89 ? 7.824 5.851 -8.355 1.00 93.19 89 ILE A O 1
ATOM 696 N N . THR A 1 90 ? 9.105 5.266 -6.601 1.00 95.56 90 THR A N 1
ATOM 697 C CA . THR A 1 90 ? 8.051 5.332 -5.573 1.00 95.56 90 THR A CA 1
ATOM 698 C C . THR A 1 90 ? 7.226 6.618 -5.664 1.00 95.56 90 THR A C 1
ATOM 700 O O . THR A 1 90 ? 7.756 7.725 -5.719 1.00 95.56 90 THR A O 1
ATOM 703 N N . GLY A 1 91 ? 5.900 6.476 -5.670 1.00 94.69 91 GLY A N 1
ATOM 704 C CA . GLY A 1 91 ? 4.932 7.572 -5.721 1.00 94.69 91 GLY A CA 1
ATOM 705 C C . GLY A 1 91 ? 4.621 8.104 -7.124 1.00 94.69 91 GLY A C 1
ATOM 706 O O . GLY A 1 91 ? 3.581 8.757 -7.295 1.00 94.69 91 GLY A O 1
ATOM 707 N N . SER A 1 92 ? 5.451 7.806 -8.133 1.00 95.06 92 SER A N 1
ATOM 708 C CA . SER A 1 92 ? 5.173 8.150 -9.535 1.00 95.06 92 SER A CA 1
ATOM 709 C C . SER A 1 92 ? 3.935 7.410 -10.056 1.00 95.06 92 SER A C 1
ATOM 711 O O . SER A 1 92 ? 3.520 6.398 -9.490 1.00 95.06 92 SER A O 1
ATOM 713 N N . LYS A 1 93 ? 3.294 7.926 -11.111 1.00 93.94 93 LYS A N 1
ATOM 714 C CA . LYS A 1 93 ? 2.084 7.321 -11.687 1.00 93.94 93 LYS A CA 1
ATOM 715 C C . LYS A 1 93 ? 2.436 6.538 -12.947 1.00 93.94 93 LYS A C 1
ATOM 717 O O . LYS A 1 93 ? 3.070 7.083 -13.845 1.00 93.94 93 LYS A O 1
ATOM 722 N N . VAL A 1 94 ? 1.957 5.301 -13.051 1.00 92.00 94 VAL A N 1
ATOM 723 C CA . VAL A 1 94 ? 2.186 4.464 -14.239 1.00 92.00 94 VAL A CA 1
ATOM 724 C C . VAL A 1 94 ? 1.197 4.842 -15.340 1.00 92.00 94 VAL A C 1
ATOM 726 O O . VAL A 1 94 ? -0.010 4.605 -15.210 1.00 92.00 94 VAL A O 1
ATOM 729 N N . ALA A 1 95 ? 1.700 5.405 -16.439 1.00 88.50 95 ALA A N 1
ATOM 730 C CA . ALA A 1 95 ? 0.900 5.686 -1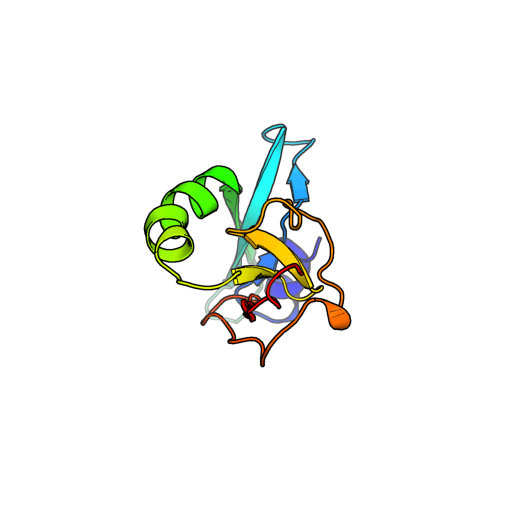7.628 1.00 88.50 95 ALA A CA 1
ATOM 731 C C . ALA A 1 95 ? 0.418 4.385 -18.295 1.00 88.50 95 ALA A C 1
ATOM 733 O O . ALA A 1 95 ? 1.108 3.368 -18.276 1.00 88.50 95 ALA A O 1
ATOM 734 N N . SER A 1 96 ? -0.758 4.406 -18.929 1.00 82.62 96 SER A N 1
ATOM 735 C CA .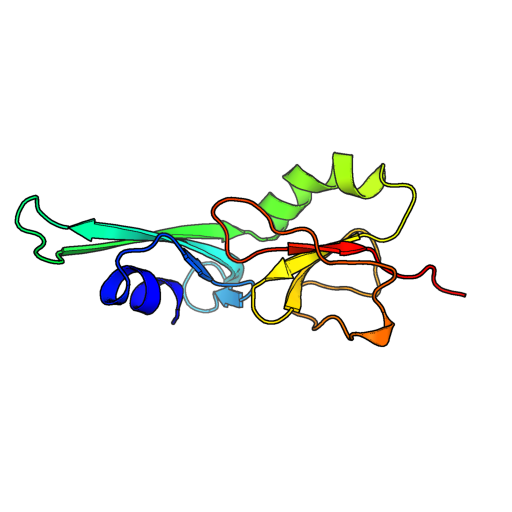 SER A 1 96 ? -1.299 3.227 -19.627 1.00 82.62 96 SER A CA 1
ATOM 736 C C . SER A 1 96 ? -0.375 2.725 -20.740 1.00 82.62 96 SER A C 1
ATOM 738 O O . SER A 1 96 ? -0.254 1.520 -20.932 1.00 82.62 96 SER A O 1
ATOM 740 N N . VAL A 1 97 ? 0.314 3.640 -21.428 1.00 82.88 97 VAL A N 1
ATOM 741 C CA . VAL A 1 97 ? 1.249 3.333 -22.521 1.00 82.88 97 VAL A CA 1
ATOM 742 C C . VAL A 1 97 ? 2.488 2.560 -22.070 1.00 82.88 97 VAL A C 1
ATOM 744 O O . VAL A 1 97 ? 3.105 1.901 -22.898 1.00 82.88 97 VAL A O 1
ATOM 747 N N . ALA A 1 98 ? 2.830 2.610 -20.781 1.00 85.62 98 ALA A N 1
ATOM 748 C CA . ALA A 1 98 ? 3.968 1.889 -20.218 1.00 85.62 98 ALA A CA 1
ATOM 749 C C . ALA A 1 98 ? 3.652 0.415 -19.909 1.00 85.62 98 ALA A C 1
ATOM 751 O O . ALA A 1 98 ? 4.558 -0.358 -19.618 1.00 85.62 98 ALA A O 1
ATOM 752 N N . ARG A 1 99 ? 2.376 0.005 -19.951 1.00 90.56 99 ARG A N 1
ATOM 753 C CA . ARG A 1 99 ? 1.942 -1.349 -19.578 1.00 90.56 99 ARG A CA 1
ATOM 754 C C . ARG A 1 99 ? 2.034 -2.300 -20.770 1.00 90.56 99 ARG A C 1
ATOM 756 O O . ARG A 1 99 ? 1.571 -1.969 -21.862 1.00 90.56 99 ARG A O 1
ATOM 763 N N . SER A 1 100 ? 2.580 -3.495 -20.560 1.00 90.50 100 SER A N 1
ATOM 764 C CA . SER A 1 100 ? 2.649 -4.556 -21.583 1.00 90.50 100 SER A CA 1
ATOM 765 C C . SER A 1 100 ? 1.536 -5.598 -21.465 1.00 90.50 100 SER A C 1
ATOM 767 O O . SER A 1 100 ? 1.307 -6.350 -22.409 1.00 90.50 100 SER A O 1
ATOM 769 N N . GLY A 1 101 ? 0.809 -5.624 -20.346 1.00 90.31 101 GLY A N 1
ATOM 770 C CA . GLY A 1 101 ? -0.233 -6.611 -20.070 1.00 90.31 101 GLY A CA 1
ATOM 771 C C . GLY A 1 101 ? -1.221 -6.169 -18.991 1.00 90.31 101 GLY A C 1
ATOM 772 O O . GLY A 1 101 ? -1.207 -5.022 -18.534 1.00 90.31 101 GLY A O 1
ATOM 773 N N . GLU A 1 102 ? -2.105 -7.090 -18.606 1.00 91.38 102 GLU A N 1
ATOM 774 C CA . GLU A 1 102 ? -3.113 -6.854 -17.571 1.00 91.38 102 GLU A CA 1
ATOM 775 C C . GLU A 1 102 ? -2.475 -6.755 -16.178 1.00 91.38 102 GLU A C 1
ATOM 777 O O . GLU A 1 102 ? -1.507 -7.444 -15.856 1.00 91.38 102 GLU A O 1
ATOM 782 N N . ALA A 1 103 ? -3.034 -5.878 -15.344 1.00 95.00 103 ALA A N 1
ATOM 783 C CA . ALA A 1 103 ? -2.636 -5.752 -13.953 1.00 95.00 103 ALA A CA 1
ATOM 784 C C . ALA A 1 103 ? -3.155 -6.950 -13.144 1.00 95.00 103 ALA A C 1
ATOM 786 O O . ALA A 1 103 ? -4.347 -7.248 -13.157 1.00 95.00 103 ALA A O 1
ATOM 787 N N . VAL A 1 104 ? -2.274 -7.608 -12.396 1.00 96.31 104 VAL A N 1
ATOM 788 C CA . VAL A 1 104 ? -2.628 -8.741 -11.537 1.00 96.31 104 VAL A CA 1
ATOM 789 C C . VAL A 1 104 ? -2.903 -8.229 -10.118 1.00 96.31 104 VAL A C 1
ATOM 791 O O . VAL A 1 104 ? -1.977 -7.724 -9.478 1.00 96.31 104 VAL A O 1
ATOM 794 N N . PRO A 1 105 ? -4.132 -8.341 -9.583 1.00 97.44 105 PRO A N 1
ATOM 795 C CA . PRO A 1 105 ? -4.449 -7.837 -8.250 1.00 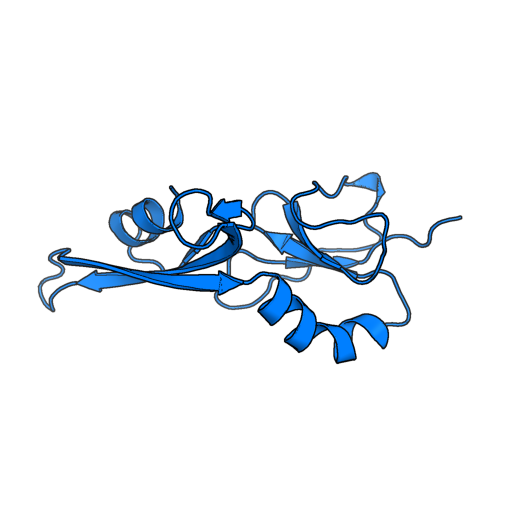97.44 105 PRO A CA 1
ATOM 796 C C . PRO A 1 105 ? -3.732 -8.632 -7.151 1.00 97.44 105 PRO A C 1
ATOM 798 O O . PRO A 1 105 ? -3.656 -9.863 -7.191 1.00 97.44 105 PRO A O 1
ATOM 801 N N . VAL A 1 106 ? -3.252 -7.927 -6.126 1.00 95.69 106 VAL A N 1
ATOM 802 C CA . VAL A 1 106 ? -2.677 -8.538 -4.922 1.00 95.69 106 VAL A CA 1
ATOM 803 C C . VAL A 1 106 ? -3.791 -8.776 -3.908 1.00 95.69 106 VAL A C 1
ATOM 805 O O . VAL A 1 106 ? -4.603 -7.902 -3.615 1.00 95.69 106 VAL A O 1
ATOM 808 N N . ARG A 1 107 ? -3.863 -9.996 -3.371 1.00 93.00 107 ARG A N 1
ATOM 809 C CA . ARG A 1 107 ? -4.929 -10.372 -2.435 1.00 93.00 107 ARG A CA 1
ATOM 810 C C . ARG A 1 107 ? -4.855 -9.548 -1.150 1.00 93.00 107 ARG A C 1
ATOM 812 O O . ARG A 1 107 ? -3.776 -9.338 -0.608 1.00 93.00 107 ARG A O 1
ATOM 819 N N . ALA A 1 108 ? -6.028 -9.191 -0.626 1.00 89.50 108 ALA A N 1
ATOM 820 C CA . ALA A 1 108 ? -6.207 -8.478 0.644 1.00 89.50 108 ALA A CA 1
ATOM 821 C C . ALA A 1 108 ? -5.559 -7.082 0.719 1.00 89.50 108 ALA A C 1
ATOM 823 O O . ALA A 1 108 ? -5.487 -6.506 1.804 1.00 89.50 108 ALA A O 1
ATOM 824 N N . THR A 1 109 ? -5.135 -6.521 -0.413 1.00 94.94 109 THR A N 1
ATOM 825 C CA . THR A 1 109 ? -4.651 -5.146 -0.516 1.00 94.94 109 THR A CA 1
ATOM 826 C C . THR A 1 109 ? -5.303 -4.464 -1.720 1.00 94.94 109 THR A C 1
ATOM 828 O O . THR A 1 109 ? -5.745 -5.136 -2.653 1.00 94.94 109 THR A O 1
ATOM 831 N N . PRO A 1 110 ? -5.366 -3.126 -1.744 1.00 95.69 110 PRO A N 1
ATOM 832 C CA . PRO A 1 110 ? -5.800 -2.377 -2.917 1.00 95.69 110 PRO A CA 1
ATOM 833 C C . PRO A 1 110 ? -4.663 -2.239 -3.945 1.00 95.69 110 PRO A C 1
ATOM 835 O O . PRO A 1 110 ? -4.493 -1.181 -4.545 1.00 95.69 110 PRO A O 1
ATOM 838 N N . TRP A 1 111 ? -3.819 -3.263 -4.095 1.00 97.69 111 TRP A N 1
ATOM 839 C CA . TRP A 1 111 ? -2.624 -3.204 -4.936 1.00 97.69 111 TRP A CA 1
ATOM 840 C C . TRP A 1 111 ? -2.751 -4.090 -6.165 1.00 97.69 111 TRP A C 1
ATOM 842 O O . TRP A 1 111 ? -3.530 -5.043 -6.210 1.00 97.69 111 TRP A O 1
ATOM 852 N N . SER A 1 112 ? -1.949 -3.797 -7.179 1.00 97.81 112 SER A N 1
ATOM 853 C CA . SER A 1 112 ? -1.812 -4.647 -8.358 1.00 97.81 112 SER A CA 1
ATOM 854 C C . SER A 1 112 ? -0.370 -4.675 -8.840 1.00 97.81 112 SER A C 1
ATOM 856 O O . SER A 1 112 ? 0.330 -3.667 -8.782 1.00 97.81 112 SER A O 1
ATOM 858 N N . LEU A 1 113 ? 0.072 -5.830 -9.323 1.00 96.94 113 LEU A N 1
ATOM 859 C CA . LEU A 1 113 ? 1.336 -5.990 -10.026 1.00 96.94 113 LEU A CA 1
ATOM 860 C C . LEU A 1 113 ? 1.103 -5.741 -11.517 1.00 96.94 113 LEU A C 1
ATOM 862 O O . LEU A 1 113 ? 0.220 -6.350 -12.117 1.00 96.94 113 LEU A O 1
ATOM 866 N N . VAL A 1 114 ? 1.875 -4.842 -12.114 1.00 96.94 114 VAL A N 1
ATOM 867 C CA . VAL A 1 114 ? 1.707 -4.406 -13.501 1.00 96.94 114 VAL A CA 1
ATOM 868 C C . VAL A 1 114 ? 2.971 -4.738 -14.292 1.00 96.94 114 VAL A C 1
ATOM 870 O O . VAL A 1 114 ? 4.051 -4.287 -13.902 1.00 96.94 114 VAL A O 1
ATOM 873 N N . PRO A 1 115 ? 2.862 -5.494 -15.398 1.00 95.75 115 PRO A N 1
ATOM 874 C CA . PRO A 1 115 ? 3.974 -5.709 -16.311 1.00 95.75 115 PRO A CA 1
ATOM 875 C C . PRO A 1 115 ? 4.210 -4.479 -17.188 1.00 95.75 115 PRO A C 1
ATOM 877 O O . PRO A 1 115 ? 3.271 -3.868 -17.713 1.00 95.75 115 PRO A O 1
ATOM 880 N N . LEU A 1 116 ? 5.480 -4.113 -17.325 1.00 94.50 116 LEU A N 1
ATOM 881 C CA . LEU A 1 116 ? 5.940 -2.988 -18.128 1.00 94.50 116 LEU A CA 1
ATOM 882 C C . LEU A 1 116 ? 6.331 -3.450 -19.532 1.00 94.50 116 LEU A C 1
ATOM 884 O O . LEU A 1 116 ? 6.673 -4.617 -19.748 1.00 94.50 116 LEU A O 1
ATOM 888 N N . ARG A 1 117 ? 6.241 -2.540 -20.501 1.00 87.56 117 ARG A N 1
ATOM 889 C CA . ARG A 1 117 ? 6.866 -2.730 -21.816 1.00 87.56 117 ARG A CA 1
ATOM 890 C C . ARG A 1 117 ? 8.381 -2.679 -21.665 1.00 87.56 117 ARG A C 1
ATOM 892 O O . ARG A 1 117 ? 8.878 -1.998 -20.776 1.00 87.56 117 ARG A O 1
ATOM 899 N N . GLU A 1 118 ? 9.087 -3.411 -22.518 1.00 77.12 118 GLU A N 1
ATOM 900 C CA . GLU A 1 118 ? 10.528 -3.213 -22.651 1.00 77.12 118 GLU A CA 1
ATOM 901 C C . GLU A 1 118 ? 10.777 -1.782 -23.137 1.00 77.12 118 GLU A C 1
ATOM 903 O O . GLU A 1 118 ? 10.035 -1.278 -23.986 1.00 77.12 118 GLU A O 1
ATOM 908 N N . ALA A 1 119 ? 11.767 -1.117 -22.544 1.00 64.31 119 ALA A N 1
ATOM 909 C CA . ALA A 1 119 ? 12.279 0.133 -23.079 1.00 64.31 119 ALA A CA 1
ATOM 910 C C . ALA A 1 119 ? 13.042 -0.183 -24.376 1.00 64.31 119 ALA A C 1
ATOM 912 O O . ALA A 1 119 ? 13.852 -1.113 -24.387 1.00 64.31 119 ALA A O 1
ATOM 913 N N . ASP A 1 120 ? 12.729 0.550 -25.449 1.00 54.47 120 ASP A N 1
ATOM 914 C CA . ASP A 1 120 ? 13.408 0.449 -26.751 1.00 54.47 120 ASP A CA 1
ATOM 915 C C . ASP A 1 120 ? 14.909 0.790 -26.661 1.00 54.47 120 ASP A C 1
ATOM 917 O O . ASP A 1 120 ? 15.276 1.713 -25.892 1.00 54.47 120 ASP A O 1
#

Sequence (120 aa):
MEWFVIPRDRNEKWVYGPYLDYTGVDLYVCTFSVPIRLDDGTFLGVAGADVPVSSIESTLWPQLRCAGSGLVLVNADGRVIVGNDPEFITGSKVASVARSGEAVPVRATPWSLVPLREAD

Secondary structure (DSSP, 8-state):
-HHHHHHHHH---EEEEEEE-TTTTSSEEEEEEEEEE-TT--EEEEEEEEEEHHHHHHHHHHHHTTSSS-EEEE-TTSBEEEESSTTS-TT-B--GGGBSS--EEPTTSS-EEEEBPPP-